Protein AF-A0A269PHX1-F1 (afdb_monomer_lite)

Radius of gyration: 11.99 Å; chains: 1; bounding box: 28×22×26 Å

Sequence (62 aa):
MKETTISKAFGEITDPRINRRLRHPLVNILTISICAIICGCDDFHSIEEYGKSKISWFKSFS

Secondary structure (DSSP, 8-state):
----HHHHHHTT----S-GGG-SS-HHHHHHHHHHHHHTT--SHHHHHHHHHHTHHHHHTT-

Foldseek 3Di:
DPDDPLCVVCVPPDDPDDPVPPPDDPSLVVVLVVVQVVVPDDDPVSSVVSCVVCVVVSVVVD

Structure (mmCIF, N/CA/C/O backbone):
data_AF-A0A269PHX1-F1
#
_entry.id   AF-A0A269PHX1-F1
#
loop_
_atom_site.group_PDB
_atom_site.id
_atom_site.type_symbol
_atom_site.label_atom_id
_atom_site.label_alt_id
_atom_site.label_comp_id
_atom_site.label_asym_id
_atom_site.label_entity_id
_atom_site.label_seq_id
_atom_site.pdbx_PDB_ins_code
_atom_site.Cartn_x
_atom_site.Cartn_y
_atom_site.Cartn_z
_atom_site.occupancy
_atom_site.B_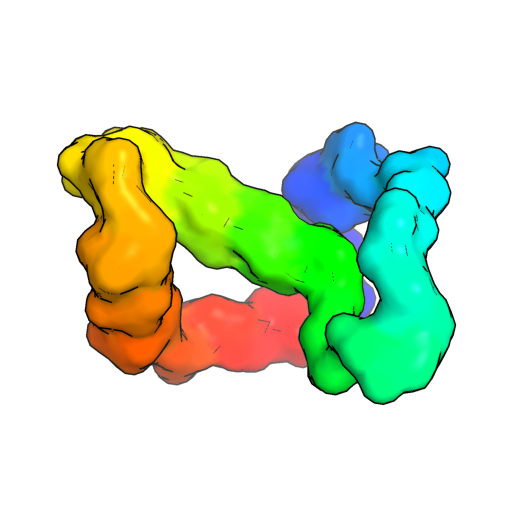iso_or_equiv
_atom_site.auth_seq_id
_atom_site.auth_comp_id
_atom_site.auth_asym_id
_atom_site.auth_atom_id
_atom_site.pdbx_PDB_model_num
ATOM 1 N N . MET A 1 1 ? 11.154 0.308 8.860 1.00 62.62 1 MET A N 1
ATOM 2 C CA . MET A 1 1 ? 10.017 -0.624 8.778 1.00 62.62 1 MET A CA 1
ATOM 3 C C . MET A 1 1 ? 10.222 -1.852 9.632 1.00 62.62 1 MET A C 1
ATOM 5 O O . MET A 1 1 ? 11.153 -2.620 9.418 1.00 62.62 1 MET A O 1
ATOM 9 N N . LYS A 1 2 ? 9.315 -2.031 10.589 1.00 70.94 2 LYS A N 1
ATOM 10 C CA . LYS A 1 2 ? 9.084 -3.319 11.241 1.00 70.94 2 LYS A CA 1
ATOM 11 C C . LYS A 1 2 ? 8.484 -4.276 10.206 1.00 70.94 2 LYS A C 1
ATOM 13 O O . LYS A 1 2 ? 7.631 -3.859 9.426 1.00 70.94 2 LYS A O 1
ATOM 18 N N . GLU A 1 3 ? 8.933 -5.526 10.179 1.00 82.94 3 GLU A N 1
ATOM 19 C CA . GLU A 1 3 ? 8.361 -6.530 9.279 1.00 82.94 3 GLU A CA 1
ATOM 20 C C . GLU A 1 3 ? 6.873 -6.747 9.609 1.00 82.94 3 GLU A C 1
ATOM 22 O O . GLU A 1 3 ? 6.485 -6.866 10.774 1.00 82.94 3 GLU A O 1
ATOM 27 N N . THR A 1 4 ? 6.036 -6.766 8.574 1.00 86.50 4 THR A N 1
ATOM 28 C CA . THR A 1 4 ? 4.598 -7.036 8.654 1.00 86.50 4 THR A CA 1
ATOM 29 C C . THR A 1 4 ? 4.254 -8.255 7.806 1.00 86.50 4 THR A C 1
ATOM 31 O O . THR A 1 4 ? 4.992 -8.631 6.893 1.00 86.50 4 THR A O 1
ATOM 34 N N . THR A 1 5 ? 3.086 -8.852 8.047 1.00 90.88 5 THR A N 1
ATOM 35 C CA . THR A 1 5 ? 2.581 -9.948 7.207 1.00 90.88 5 THR A CA 1
ATOM 36 C C . THR A 1 5 ? 2.492 -9.537 5.735 1.00 90.88 5 THR A C 1
ATOM 38 O O . THR A 1 5 ? 2.836 -10.324 4.859 1.00 90.88 5 THR A O 1
ATOM 41 N N . ILE A 1 6 ? 2.101 -8.287 5.456 1.00 89.62 6 ILE A N 1
ATOM 42 C CA . ILE A 1 6 ? 1.998 -7.753 4.091 1.00 89.62 6 ILE A CA 1
ATOM 43 C C . ILE A 1 6 ? 3.390 -7.597 3.468 1.00 89.62 6 ILE A C 1
ATOM 45 O O . ILE A 1 6 ? 3.609 -8.059 2.352 1.00 89.62 6 ILE A O 1
ATOM 49 N N . SER A 1 7 ? 4.359 -7.016 4.183 1.00 88.56 7 SER A N 1
ATOM 50 C CA . SER A 1 7 ? 5.719 -6.878 3.643 1.00 88.56 7 SER A CA 1
ATOM 51 C C . SER A 1 7 ? 6.389 -8.224 3.386 1.00 88.56 7 SER A C 1
ATOM 53 O O . SER A 1 7 ? 7.150 -8.334 2.436 1.00 88.56 7 SER A O 1
ATOM 55 N N . LYS A 1 8 ? 6.079 -9.257 4.178 1.00 91.81 8 LYS A N 1
ATOM 56 C CA . LYS A 1 8 ? 6.560 -10.622 3.936 1.00 91.81 8 LYS A CA 1
ATOM 57 C C . LYS A 1 8 ? 5.872 -11.280 2.737 1.00 91.81 8 LYS A C 1
ATOM 59 O O . LYS A 1 8 ? 6.533 -11.938 1.944 1.00 91.81 8 LYS A O 1
ATOM 64 N N . ALA A 1 9 ? 4.560 -11.097 2.591 1.00 92.25 9 ALA A N 1
ATOM 65 C CA . ALA A 1 9 ? 3.795 -11.683 1.491 1.00 92.25 9 ALA A CA 1
ATOM 66 C C . ALA A 1 9 ? 4.163 -11.086 0.122 1.00 92.25 9 ALA A C 1
ATOM 68 O O . ALA A 1 9 ? 4.158 -11.798 -0.877 1.00 92.25 9 ALA A O 1
ATOM 69 N N . PHE A 1 10 ? 4.490 -9.791 0.077 1.00 90.69 10 PHE A N 1
ATOM 70 C CA . PHE A 1 10 ? 4.738 -9.060 -1.170 1.00 90.69 10 PHE A CA 1
ATOM 71 C C . PHE A 1 10 ? 6.181 -8.551 -1.320 1.00 90.69 10 PHE A C 1
ATOM 73 O O . PHE A 1 10 ? 6.466 -7.813 -2.260 1.00 90.69 10 PHE A O 1
ATOM 80 N N . GLY A 1 11 ? 7.089 -8.920 -0.411 1.00 86.19 11 GLY A N 1
ATOM 81 C CA . GLY A 1 11 ? 8.470 -8.419 -0.380 1.00 86.19 11 GLY A CA 1
ATOM 82 C C . GLY A 1 11 ? 9.312 -8.825 -1.590 1.00 86.19 11 GLY A C 1
ATOM 83 O O . GLY A 1 11 ? 10.147 -8.046 -2.037 1.00 86.19 11 GLY A O 1
ATOM 84 N N . GLU A 1 12 ? 9.028 -9.993 -2.166 1.00 89.56 12 GLU A N 1
ATOM 85 C CA . GLU A 1 12 ? 9.747 -10.543 -3.324 1.00 89.56 12 GLU A CA 1
ATOM 86 C C . GLU A 1 12 ? 9.162 -10.087 -4.675 1.00 89.56 12 GLU A C 1
ATOM 88 O O . GLU A 1 12 ? 9.647 -10.477 -5.739 1.00 89.56 12 GLU A O 1
ATOM 93 N N . ILE A 1 13 ? 8.102 -9.269 -4.671 1.00 91.44 13 ILE A N 1
ATOM 94 C CA . ILE A 1 13 ? 7.520 -8.765 -5.917 1.00 91.4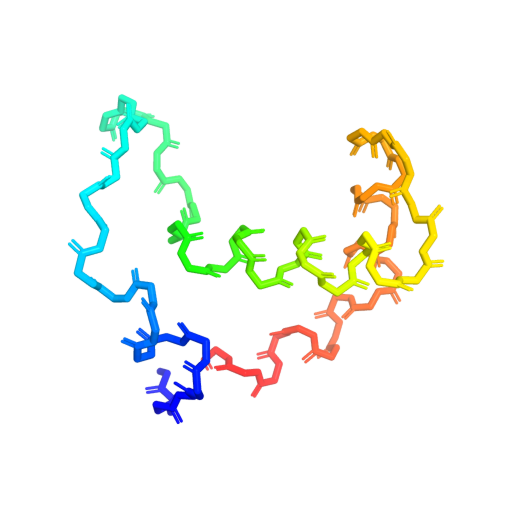4 13 ILE A CA 1
ATOM 95 C C . ILE A 1 13 ? 8.447 -7.715 -6.520 1.00 91.44 13 ILE A C 1
ATOM 97 O O . ILE A 1 13 ? 8.683 -6.652 -5.945 1.00 91.44 13 ILE A O 1
ATOM 101 N N . THR A 1 14 ? 8.916 -7.996 -7.735 1.00 91.00 14 THR A N 1
ATOM 102 C CA . THR A 1 14 ? 9.657 -7.018 -8.533 1.00 91.00 14 THR A CA 1
ATOM 103 C C . THR A 1 14 ? 8.744 -5.852 -8.889 1.00 91.00 14 THR A C 1
ATOM 105 O O . THR A 1 14 ? 7.659 -6.049 -9.433 1.00 91.00 14 THR A O 1
ATOM 108 N N . ASP A 1 15 ? 9.194 -4.633 -8.598 1.00 91.38 15 ASP A N 1
ATOM 109 C CA . ASP A 1 15 ? 8.431 -3.425 -8.883 1.00 91.38 15 ASP A CA 1
ATOM 110 C C . ASP A 1 15 ? 8.318 -3.186 -10.399 1.00 91.38 15 ASP A C 1
ATOM 112 O O . ASP A 1 15 ? 9.331 -2.912 -11.045 1.00 91.38 15 ASP A O 1
ATOM 116 N N . PRO A 1 16 ? 7.112 -3.268 -10.999 1.00 90.06 16 PRO A N 1
ATOM 117 C CA . PRO A 1 16 ? 6.947 -3.107 -12.442 1.00 90.06 16 PRO A CA 1
ATOM 118 C C . PRO A 1 16 ? 6.995 -1.633 -12.876 1.00 90.06 16 PRO A C 1
ATOM 120 O O . PRO A 1 16 ? 6.912 -1.327 -14.068 1.00 90.06 16 PRO A O 1
ATOM 123 N N . ARG A 1 17 ? 7.059 -0.686 -11.929 1.00 90.19 17 ARG A N 1
ATOM 124 C CA . ARG A 1 17 ? 7.025 0.748 -12.223 1.00 90.19 17 ARG A CA 1
ATOM 125 C C . ARG A 1 17 ? 8.386 1.220 -12.730 1.00 90.19 17 ARG A C 1
ATOM 127 O O . ARG A 1 17 ? 9.439 0.814 -12.260 1.00 90.19 17 ARG A O 1
ATOM 134 N N . ILE A 1 18 ? 8.362 2.166 -13.667 1.00 87.00 18 ILE A N 1
ATOM 135 C CA . ILE A 1 18 ? 9.577 2.790 -14.210 1.00 87.00 18 ILE A CA 1
ATOM 136 C C . ILE A 1 18 ? 10.359 3.482 -13.079 1.00 87.00 18 ILE A C 1
ATOM 138 O O . ILE A 1 18 ? 9.802 4.335 -12.385 1.00 87.00 18 ILE A O 1
ATOM 142 N N . ASN A 1 19 ? 11.666 3.205 -12.972 1.00 73.94 19 ASN A N 1
ATOM 143 C CA . ASN A 1 19 ? 12.565 3.698 -11.909 1.00 73.94 19 ASN A CA 1
ATOM 144 C C . ASN A 1 19 ? 12.527 5.219 -11.660 1.00 73.94 19 ASN A C 1
ATOM 146 O O . ASN A 1 19 ? 12.809 5.681 -10.560 1.00 73.94 19 ASN A O 1
ATOM 150 N N . ARG A 1 20 ? 12.128 6.020 -12.655 1.00 72.75 20 ARG A N 1
ATOM 151 C CA . ARG A 1 20 ? 11.993 7.485 -12.541 1.00 72.75 20 ARG A CA 1
ATOM 152 C C . ARG A 1 20 ? 10.748 7.936 -11.751 1.00 72.75 20 ARG A C 1
ATOM 154 O O . ARG A 1 20 ? 10.594 9.127 -11.509 1.00 72.75 20 ARG A O 1
ATOM 161 N N . ARG A 1 21 ? 9.846 7.016 -11.372 1.00 70.44 21 ARG A N 1
ATOM 162 C CA . ARG A 1 21 ? 8.570 7.288 -10.671 1.00 70.44 21 ARG A CA 1
ATOM 163 C C . ARG A 1 21 ? 8.396 6.476 -9.376 1.00 70.44 21 ARG A C 1
ATOM 165 O O . ARG A 1 21 ? 7.284 6.086 -9.030 1.00 70.44 21 ARG A O 1
ATOM 172 N N . LEU A 1 22 ? 9.479 6.248 -8.632 1.00 80.88 22 LEU A N 1
ATOM 173 C CA . LEU A 1 22 ? 9.475 5.478 -7.379 1.00 80.88 22 LEU A CA 1
ATOM 174 C C . LEU A 1 22 ? 9.521 6.373 -6.128 1.00 80.88 22 LEU A C 1
ATOM 176 O O . LEU A 1 22 ? 10.420 6.265 -5.304 1.00 80.88 22 LEU A O 1
ATOM 180 N N . ARG A 1 23 ? 8.540 7.272 -5.960 1.00 87.38 23 ARG A N 1
ATOM 181 C CA . ARG A 1 23 ? 8.450 8.109 -4.741 1.00 87.38 23 ARG A CA 1
ATOM 182 C C . ARG A 1 23 ? 8.096 7.298 -3.488 1.00 87.38 23 ARG A C 1
ATOM 184 O O . ARG A 1 23 ? 8.476 7.667 -2.382 1.00 87.38 23 ARG A O 1
ATOM 191 N N . HIS A 1 24 ? 7.339 6.218 -3.667 1.00 88.56 24 HIS A N 1
ATOM 192 C CA . HIS A 1 24 ? 6.827 5.381 -2.585 1.00 88.56 24 HIS A CA 1
ATOM 193 C C . HIS A 1 24 ? 7.158 3.909 -2.856 1.00 88.56 24 HIS A C 1
ATOM 195 O O . HIS A 1 24 ? 6.970 3.476 -4.001 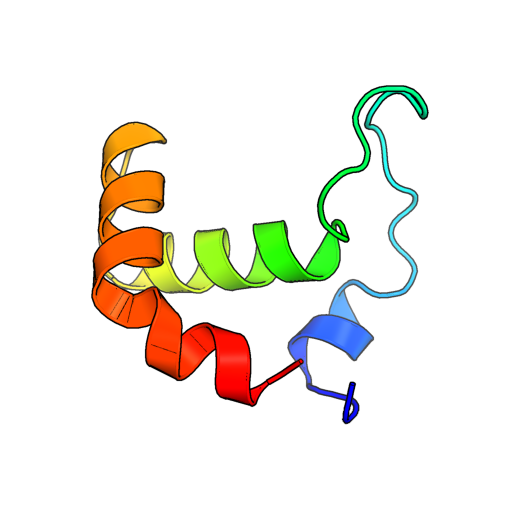1.00 88.56 24 HIS A O 1
ATOM 201 N N . PRO A 1 25 ? 7.592 3.136 -1.841 1.00 89.25 25 PRO A N 1
ATOM 202 C CA . PRO A 1 25 ? 7.777 1.690 -1.958 1.00 89.25 25 PRO A CA 1
ATOM 203 C C . PRO A 1 25 ? 6.506 0.991 -2.451 1.00 89.25 25 PRO A C 1
ATOM 205 O O . PRO A 1 25 ? 5.404 1.377 -2.054 1.00 89.25 25 PRO A O 1
ATOM 208 N N . LEU A 1 26 ? 6.650 -0.048 -3.284 1.00 91.31 26 LEU A N 1
ATOM 209 C CA . LEU A 1 26 ? 5.502 -0.794 -3.818 1.00 91.31 26 LEU A CA 1
ATOM 210 C C . LEU A 1 26 ? 4.645 -1.378 -2.690 1.00 91.31 26 LEU A C 1
ATOM 212 O O . LEU A 1 26 ? 3.423 -1.255 -2.717 1.00 91.31 26 LEU A O 1
ATOM 216 N N . VAL A 1 27 ? 5.289 -1.920 -1.655 1.00 91.62 27 VAL A N 1
ATOM 217 C CA . VAL A 1 27 ? 4.614 -2.492 -0.483 1.00 91.62 27 VAL A CA 1
ATOM 218 C C . VAL A 1 27 ? 3.665 -1.503 0.201 1.00 91.62 27 VAL A C 1
ATOM 220 O O . VAL A 1 27 ? 2.576 -1.895 0.613 1.00 91.62 27 VAL A O 1
ATOM 223 N N . ASN A 1 28 ? 4.004 -0.211 0.257 1.00 91.19 28 ASN A N 1
ATOM 224 C CA . ASN A 1 28 ? 3.131 0.797 0.866 1.00 91.19 28 ASN A CA 1
ATOM 225 C C . ASN A 1 28 ? 1.875 1.018 0.017 1.00 91.19 28 ASN A C 1
ATOM 227 O O . ASN A 1 28 ? 0.779 1.137 0.555 1.00 91.19 28 ASN A O 1
ATOM 231 N N . ILE A 1 29 ? 2.024 1.029 -1.310 1.00 92.50 29 ILE A N 1
ATOM 232 C CA . ILE A 1 29 ? 0.902 1.183 -2.244 1.00 92.50 29 ILE A CA 1
ATOM 233 C C . ILE A 1 29 ? -0.027 -0.027 -2.160 1.00 92.50 29 ILE A C 1
ATOM 235 O O . ILE A 1 29 ? -1.243 0.146 -2.069 1.00 92.50 29 ILE A O 1
ATOM 239 N N . LEU A 1 30 ? 0.536 -1.239 -2.136 1.00 92.88 30 LEU A N 1
ATOM 240 C CA . LEU A 1 30 ? -0.235 -2.474 -1.982 1.00 92.88 30 LEU A CA 1
ATOM 241 C C . LEU A 1 30 ? -0.978 -2.502 -0.644 1.00 92.88 30 LEU A C 1
ATOM 243 O O . LEU A 1 30 ? -2.167 -2.799 -0.617 1.00 92.88 30 LEU A O 1
ATOM 247 N N . THR A 1 31 ? -0.310 -2.115 0.445 1.00 93.38 31 THR A N 1
ATOM 248 C CA . THR A 1 31 ? -0.918 -2.039 1.782 1.00 93.38 31 THR A CA 1
ATOM 249 C C . THR A 1 31 ? -2.133 -1.111 1.789 1.00 93.38 31 THR A C 1
ATOM 251 O O . THR A 1 31 ? -3.211 -1.520 2.212 1.00 93.38 31 THR A O 1
ATOM 254 N N . ILE A 1 32 ? -1.985 0.120 1.280 1.00 95.25 32 ILE A N 1
ATOM 255 C CA . ILE A 1 32 ? -3.083 1.099 1.231 1.00 95.25 32 ILE A CA 1
ATOM 256 C C . ILE A 1 32 ? -4.234 0.572 0.366 1.00 95.25 32 ILE A C 1
ATOM 258 O O . ILE A 1 32 ? -5.387 0.635 0.786 1.00 95.25 32 ILE A O 1
ATOM 262 N N . SER A 1 33 ? -3.918 0.016 -0.808 1.00 96.00 33 SER A N 1
ATOM 263 C CA . SER A 1 33 ? -4.921 -0.476 -1.759 1.00 96.00 33 SER A CA 1
ATOM 264 C C . SER A 1 33 ? -5.727 -1.641 -1.183 1.00 96.00 33 SER A C 1
ATOM 266 O O . SER A 1 33 ? -6.948 -1.626 -1.261 1.00 96.00 33 SER A O 1
ATOM 268 N N . ILE A 1 34 ? -5.072 -2.619 -0.547 1.00 95.12 34 ILE A N 1
ATOM 269 C CA . ILE A 1 34 ? -5.749 -3.765 0.079 1.00 95.12 34 ILE A CA 1
ATOM 270 C C . ILE A 1 34 ? -6.687 -3.294 1.196 1.00 95.12 34 ILE A C 1
ATOM 272 O O . ILE A 1 34 ? -7.843 -3.710 1.235 1.00 95.12 34 ILE A O 1
ATOM 276 N N . CYS A 1 35 ? -6.222 -2.403 2.079 1.00 95.06 35 CYS A N 1
ATOM 277 C CA . CYS A 1 35 ? -7.063 -1.855 3.145 1.00 95.06 35 CYS A CA 1
ATOM 278 C C . CYS A 1 35 ? -8.284 -1.109 2.587 1.00 95.06 35 CYS A C 1
ATOM 280 O O . CYS A 1 35 ? -9.394 -1.322 3.066 1.00 95.06 35 CYS A O 1
ATOM 282 N N . ALA A 1 36 ? -8.088 -0.272 1.566 1.00 97.94 36 ALA A N 1
ATOM 283 C CA . ALA A 1 36 ? -9.166 0.484 0.939 1.00 97.94 36 ALA A CA 1
ATOM 284 C C . ALA A 1 36 ? -10.192 -0.433 0.247 1.00 97.94 36 ALA A C 1
ATOM 286 O O . ALA A 1 3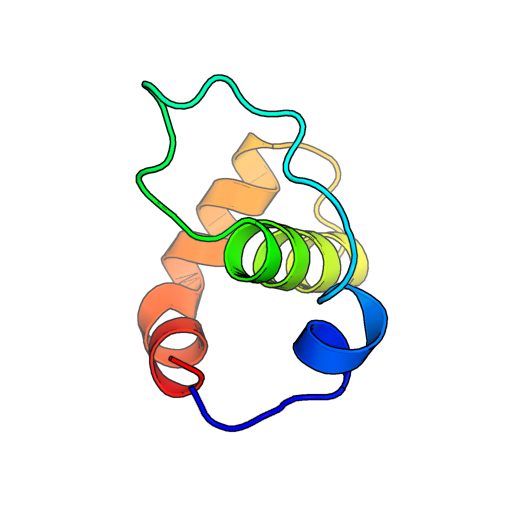6 ? -11.391 -0.286 0.473 1.00 97.94 36 ALA A O 1
ATOM 287 N N . ILE A 1 37 ? -9.733 -1.425 -0.525 1.00 97.81 37 ILE A N 1
ATOM 288 C CA . ILE A 1 37 ? -10.603 -2.382 -1.229 1.00 97.81 37 ILE A CA 1
ATOM 289 C C . ILE A 1 37 ? -11.430 -3.209 -0.236 1.00 97.81 37 ILE A C 1
ATOM 291 O O . ILE A 1 37 ? -12.630 -3.378 -0.430 1.00 97.81 37 ILE A O 1
ATOM 295 N N . ILE A 1 38 ? -10.830 -3.678 0.866 1.00 97.44 38 ILE A N 1
ATOM 296 C CA . ILE A 1 38 ? -11.565 -4.391 1.930 1.00 97.44 38 ILE A CA 1
ATOM 297 C C . ILE A 1 38 ? -12.637 -3.490 2.564 1.00 97.44 38 ILE A C 1
ATOM 299 O O . ILE A 1 38 ? -13.697 -3.974 2.957 1.00 97.44 38 ILE A O 1
ATOM 303 N N . CYS A 1 39 ? -12.388 -2.182 2.645 1.00 97.19 39 CYS A N 1
ATOM 304 C CA . CYS A 1 39 ? -13.353 -1.192 3.122 1.00 97.19 39 CYS A CA 1
ATOM 305 C C . CYS A 1 39 ? -14.395 -0.768 2.068 1.00 97.19 39 CYS A C 1
ATOM 307 O O . CYS A 1 39 ? -15.222 0.089 2.371 1.00 97.19 39 CYS A O 1
ATOM 309 N N . GLY A 1 40 ? -14.387 -1.365 0.873 1.00 97.69 40 GLY A N 1
ATOM 310 C CA . GLY A 1 40 ? -15.387 -1.125 -0.168 1.00 97.69 40 GLY A CA 1
ATOM 311 C C . GLY A 1 40 ? -15.044 -0.015 -1.163 1.00 97.69 40 GLY A C 1
ATOM 312 O O . GLY A 1 40 ? -15.922 0.378 -1.921 1.00 97.69 40 GLY A O 1
ATOM 313 N N . CYS A 1 41 ? -13.807 0.492 -1.191 1.00 98.31 41 CYS A N 1
ATOM 314 C CA . CYS A 1 41 ? -13.370 1.391 -2.262 1.00 98.31 41 CYS A CA 1
ATOM 315 C C . CYS A 1 41 ? -13.247 0.617 -3.585 1.00 98.31 41 CYS A C 1
ATOM 317 O O . CYS A 1 41 ? -12.536 -0.388 -3.646 1.00 98.31 41 CYS A O 1
ATOM 319 N N . ASP A 1 42 ? -13.890 1.103 -4.643 1.00 96.88 42 ASP A N 1
ATOM 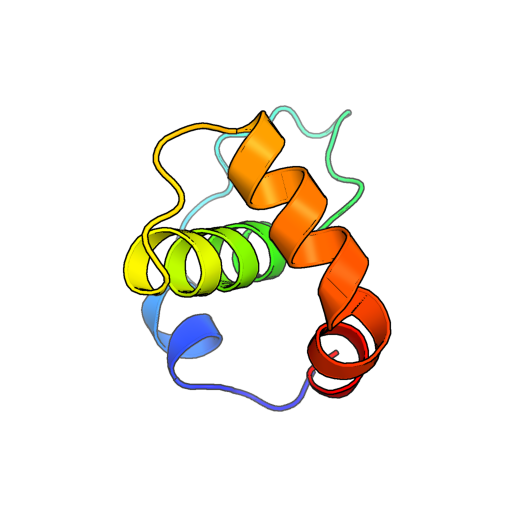320 C CA . ASP A 1 42 ? -13.982 0.448 -5.955 1.00 96.88 42 ASP A CA 1
ATOM 321 C C . ASP A 1 42 ? -13.204 1.167 -7.072 1.00 96.88 42 ASP A C 1
ATOM 323 O O . ASP A 1 42 ? -13.035 0.619 -8.163 1.00 96.88 42 ASP A O 1
ATOM 327 N N . ASP A 1 43 ? -12.653 2.351 -6.794 1.00 97.38 43 ASP A N 1
ATOM 328 C CA . ASP A 1 43 ? -11.856 3.128 -7.741 1.00 97.38 43 ASP A CA 1
ATOM 329 C C . ASP A 1 43 ? -10.602 3.773 -7.104 1.00 97.38 43 ASP A C 1
ATOM 331 O O . ASP A 1 43 ? -10.439 3.849 -5.882 1.00 97.38 43 ASP A O 1
ATOM 335 N N . PHE A 1 44 ? -9.678 4.254 -7.944 1.00 96.19 44 PHE A N 1
ATOM 336 C CA . PHE A 1 44 ? -8.412 4.840 -7.486 1.00 96.19 44 PHE A CA 1
ATOM 337 C C . PHE A 1 44 ? -8.563 6.164 -6.727 1.00 96.19 44 PHE A C 1
ATOM 339 O O . PHE A 1 44 ? -7.734 6.455 -5.865 1.00 96.19 44 PHE A O 1
ATOM 346 N N . HIS A 1 45 ? -9.578 6.967 -7.039 1.00 97.62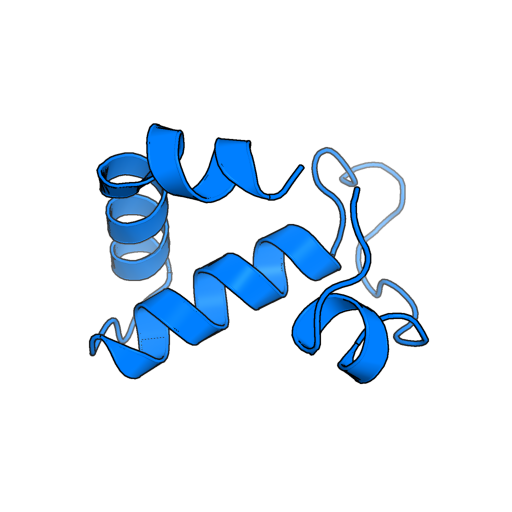 45 HIS A N 1
ATOM 347 C CA . HIS A 1 45 ? -9.885 8.198 -6.319 1.00 97.62 45 HIS A CA 1
ATOM 348 C C . HIS A 1 45 ? -10.368 7.879 -4.902 1.00 97.62 45 HIS A C 1
ATOM 350 O O . HIS A 1 45 ? -9.829 8.419 -3.937 1.00 97.62 45 HIS A O 1
ATOM 356 N N . SER A 1 46 ? -11.273 6.909 -4.771 1.00 98.19 46 SER A N 1
ATOM 357 C CA . SER A 1 46 ? -11.747 6.401 -3.481 1.00 98.19 46 SER A CA 1
ATOM 358 C C . SER A 1 46 ? -10.602 5.829 -2.629 1.00 98.19 46 SER A C 1
ATOM 360 O O . SER A 1 46 ? -10.503 6.106 -1.431 1.00 98.19 46 SER A O 1
ATOM 362 N N . ILE A 1 47 ? -9.664 5.094 -3.242 1.00 98.06 47 ILE A N 1
ATOM 363 C CA . ILE A 1 47 ? -8.451 4.602 -2.560 1.00 98.06 47 ILE A CA 1
ATOM 364 C C . ILE A 1 47 ? -7.548 5.761 -2.109 1.00 98.06 47 ILE A C 1
ATOM 366 O O . ILE A 1 47 ? -6.993 5.730 -1.005 1.00 98.06 47 ILE A O 1
ATOM 370 N N . GLU A 1 48 ? -7.378 6.785 -2.947 1.00 97.12 48 GLU A N 1
ATOM 371 C CA . GLU A 1 48 ? -6.583 7.967 -2.612 1.00 97.12 48 GLU A CA 1
ATOM 372 C C . GLU A 1 48 ? -7.178 8.714 -1.409 1.00 97.12 48 GLU A C 1
ATOM 374 O O . GLU A 1 48 ? -6.453 9.054 -0.467 1.00 97.12 48 GLU A O 1
ATOM 379 N N . GLU A 1 49 ? -8.494 8.933 -1.411 1.00 98.12 49 GLU A N 1
ATOM 380 C CA . GLU A 1 49 ? -9.217 9.578 -0.317 1.00 98.12 49 GLU A CA 1
ATOM 381 C C . GLU A 1 49 ? -9.124 8.761 0.977 1.00 98.12 49 GLU A C 1
ATOM 383 O O . GLU A 1 49 ? -8.780 9.307 2.033 1.00 98.12 49 GLU A O 1
ATOM 388 N N . TYR A 1 50 ? -9.305 7.440 0.896 1.00 98.12 50 TYR A N 1
ATOM 389 C CA . TYR A 1 50 ? -9.110 6.534 2.026 1.00 98.12 50 TYR A CA 1
ATOM 390 C C . TYR A 1 50 ? -7.700 6.672 2.619 1.00 98.12 50 TYR A C 1
ATOM 392 O O . TYR A 1 50 ? -7.544 6.901 3.825 1.00 98.12 50 TYR A O 1
ATOM 400 N N . GLY A 1 51 ? -6.669 6.618 1.770 1.00 96.31 51 GLY A N 1
ATOM 401 C CA . GLY A 1 51 ? -5.271 6.773 2.172 1.00 96.31 51 GLY A CA 1
ATOM 402 C C . GLY A 1 51 ? -4.987 8.118 2.847 1.00 96.31 51 GLY A C 1
ATOM 403 O O . GLY A 1 51 ? -4.324 8.159 3.888 1.00 96.31 51 GLY A O 1
ATOM 404 N N . LYS A 1 52 ? -5.530 9.217 2.304 1.00 96.81 52 LYS A N 1
ATOM 405 C CA . LYS A 1 52 ? -5.421 10.564 2.892 1.00 96.81 52 LYS A CA 1
ATOM 406 C C . LYS A 1 52 ? -6.121 10.643 4.251 1.00 96.81 52 LYS A C 1
ATOM 408 O O . LYS A 1 52 ? -5.523 11.136 5.207 1.00 96.81 52 LYS A O 1
ATOM 413 N N . SER A 1 53 ? -7.336 10.104 4.369 1.00 97.62 53 SER A N 1
ATOM 414 C CA . SER A 1 53 ? -8.125 10.135 5.611 1.00 97.62 53 SER A CA 1
ATOM 415 C C . SER A 1 53 ? -7.472 9.365 6.770 1.00 97.62 53 SER A C 1
ATOM 417 O O . SER A 1 53 ? -7.694 9.685 7.939 1.00 97.62 53 SER A O 1
ATOM 419 N N . LYS A 1 54 ? -6.635 8.363 6.462 1.00 96.12 54 LYS A N 1
ATOM 420 C CA . LYS A 1 54 ? -5.931 7.510 7.437 1.00 96.12 54 LYS A CA 1
ATOM 421 C C . LYS A 1 54 ? -4.412 7.696 7.422 1.00 96.12 54 LYS A C 1
ATOM 423 O O . LYS A 1 54 ? -3.684 6.849 7.941 1.00 96.12 54 LYS A O 1
ATOM 428 N N . ILE A 1 55 ? -3.908 8.804 6.877 1.00 94.62 55 ILE A N 1
ATOM 429 C CA . ILE A 1 55 ? -2.466 9.010 6.671 1.00 94.62 55 ILE A CA 1
ATOM 430 C C . ILE A 1 55 ? -1.641 8.875 7.960 1.00 94.62 55 ILE A C 1
ATOM 432 O O . ILE A 1 55 ? -0.560 8.289 7.941 1.00 94.62 55 ILE A O 1
ATOM 436 N N . SER A 1 56 ? -2.154 9.370 9.091 1.00 94.44 56 SER A N 1
ATOM 437 C CA . SER A 1 56 ? -1.480 9.268 10.392 1.00 94.44 56 SER A CA 1
ATOM 438 C C . SER A 1 56 ? -1.323 7.816 10.845 1.00 94.44 56 SER A C 1
ATOM 440 O O . SER A 1 56 ? -0.285 7.451 11.388 1.00 94.44 56 SER A O 1
ATOM 442 N N . TRP A 1 57 ? -2.325 6.977 10.571 1.00 92.69 57 TRP A N 1
ATOM 443 C CA . TRP A 1 57 ? -2.285 5.552 10.881 1.00 92.69 57 TRP A CA 1
ATOM 444 C C . TRP A 1 57 ? -1.296 4.827 9.967 1.00 92.69 57 TRP A C 1
ATOM 446 O O . TRP A 1 57 ? -0.407 4.134 10.456 1.00 92.69 57 TRP A O 1
ATOM 456 N N . PHE A 1 58 ? -1.351 5.075 8.656 1.00 91.38 58 PHE A N 1
ATOM 457 C CA . PHE A 1 58 ? -0.417 4.467 7.704 1.00 91.38 58 PHE A CA 1
ATOM 458 C C . PHE A 1 58 ? 1.051 4.831 7.967 1.00 91.38 58 PHE A C 1
ATOM 460 O O . PHE A 1 58 ? 1.934 3.994 7.795 1.00 91.38 58 PHE A O 1
ATOM 467 N N . LYS A 1 59 ? 1.325 6.050 8.446 1.00 89.25 59 LYS A N 1
ATOM 468 C CA . LYS A 1 59 ? 2.680 6.472 8.834 1.00 89.25 59 LYS A CA 1
ATOM 469 C C . LYS A 1 59 ? 3.237 5.725 10.048 1.00 89.25 59 LYS A C 1
ATOM 471 O O . LYS A 1 59 ? 4.451 5.690 10.199 1.00 89.25 59 LYS A O 1
ATOM 476 N N . SER A 1 60 ? 2.393 5.117 10.885 1.00 85.12 60 SER A N 1
ATOM 477 C CA . SER A 1 60 ? 2.850 4.373 12.069 1.00 85.12 60 SER A CA 1
ATOM 478 C C . SER A 1 60 ? 3.497 3.020 11.743 1.00 85.12 60 SER A C 1
ATOM 480 O O . SER A 1 60 ? 4.206 2.464 12.578 1.00 85.12 60 SER A O 1
ATOM 482 N N . PHE A 1 61 ? 3.292 2.500 10.528 1.00 73.38 61 PHE A N 1
ATOM 483 C CA . PHE A 1 61 ? 3.878 1.236 10.069 1.00 73.38 61 PHE A CA 1
ATOM 484 C C . PHE A 1 61 ? 5.262 1.396 9.412 1.00 73.38 61 PHE A C 1
ATOM 486 O O . PHE A 1 61 ? 5.913 0.389 9.121 1.00 73.38 61 PHE A O 1
ATOM 493 N N . SER A 1 62 ? 5.703 2.636 9.155 1.00 58.59 62 SER A N 1
ATOM 494 C CA . SER A 1 62 ? 6.878 2.955 8.327 1.00 58.59 62 SER A CA 1
ATOM 495 C C . SER A 1 62 ? 8.192 2.964 9.114 1.00 58.59 62 SER A C 1
ATOM 497 O O . SER A 1 62 ? 8.237 3.602 10.182 1.00 58.59 62 SER A O 1
#

pLDDT: mean 90.19, std 8.78, range [58.59, 98.31]